Protein AF-A0A925CQD3-F1 (afdb_monomer)

Mean predicted aligned error: 6.26 Å

Structure (mmCIF, N/CA/C/O backbone):
data_AF-A0A925CQD3-F1
#
_entry.id   AF-A0A925CQD3-F1
#
loop_
_atom_site.group_PDB
_atom_site.id
_atom_site.type_symbol
_atom_site.label_atom_id
_atom_site.label_alt_id
_atom_site.label_comp_id
_atom_site.label_asym_id
_atom_site.label_entity_id
_atom_site.label_seq_id
_atom_site.pdbx_PDB_ins_code
_atom_site.Cartn_x
_atom_site.Cartn_y
_atom_site.Cartn_z
_atom_site.occupancy
_atom_site.B_iso_or_equiv
_atom_site.auth_seq_id
_atom_site.auth_comp_id
_atom_site.auth_asym_id
_atom_site.auth_atom_id
_atom_site.pdbx_PDB_model_num
ATOM 1 N N . MET A 1 1 ? 0.205 15.490 -16.472 1.00 29.00 1 MET A N 1
ATOM 2 C CA . MET A 1 1 ? -0.348 14.152 -16.776 1.00 29.00 1 MET A CA 1
ATOM 3 C C . MET A 1 1 ? 0.831 13.236 -17.089 1.00 29.00 1 MET A C 1
ATOM 5 O O . MET A 1 1 ? 1.500 13.464 -18.084 1.00 29.00 1 MET A O 1
ATOM 9 N N . ASN A 1 2 ? 1.204 12.332 -16.177 1.00 34.25 2 ASN A N 1
ATOM 10 C CA . ASN A 1 2 ? 2.429 11.528 -16.291 1.00 34.25 2 ASN A CA 1
ATOM 11 C C . ASN A 1 2 ? 2.123 10.248 -17.106 1.00 34.25 2 ASN A C 1
ATOM 13 O O . ASN A 1 2 ? 1.288 9.460 -16.658 1.00 34.25 2 ASN A O 1
ATOM 17 N N . PRO A 1 3 ? 2.750 10.018 -18.275 1.00 32.66 3 PRO A N 1
ATOM 18 C CA . PRO A 1 3 ? 2.418 8.921 -19.202 1.00 32.66 3 PRO A CA 1
ATOM 19 C C . PRO A 1 3 ? 2.773 7.507 -18.691 1.00 32.66 3 PRO A C 1
ATOM 21 O O . PRO A 1 3 ? 2.725 6.542 -19.442 1.00 32.66 3 PRO A O 1
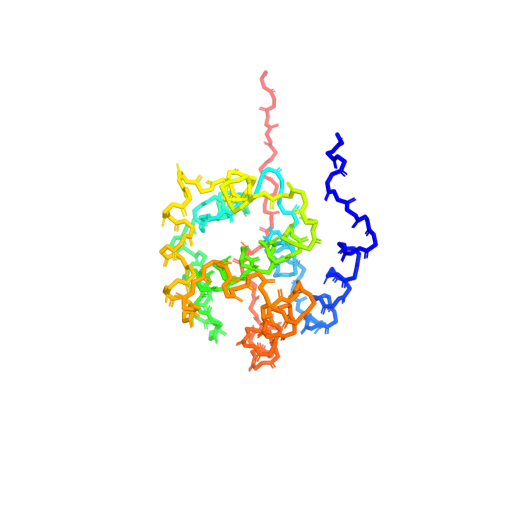ATOM 24 N N . THR A 1 4 ? 3.127 7.364 -17.412 1.00 48.31 4 THR A N 1
ATOM 25 C CA . THR A 1 4 ? 3.510 6.101 -16.758 1.00 48.31 4 THR A CA 1
ATOM 26 C C . THR A 1 4 ? 2.364 5.416 -16.004 1.00 48.31 4 THR A C 1
ATOM 28 O O . THR A 1 4 ? 2.542 4.312 -15.488 1.00 48.31 4 THR A O 1
ATOM 31 N N . ARG A 1 5 ? 1.163 6.015 -15.961 1.00 55.84 5 ARG A N 1
ATOM 32 C CA . ARG A 1 5 ? -0.050 5.291 -15.560 1.00 55.84 5 ARG A CA 1
ATOM 33 C C . ARG A 1 5 ? -0.604 4.534 -16.760 1.00 55.84 5 ARG A C 1
ATOM 35 O O . ARG A 1 5 ? -1.355 5.109 -17.539 1.00 55.84 5 ARG A O 1
ATOM 42 N N . ASN A 1 6 ? -0.293 3.245 -16.882 1.00 60.62 6 ASN A N 1
ATOM 43 C CA . ASN A 1 6 ? -1.165 2.356 -17.647 1.00 60.62 6 ASN A CA 1
ATOM 44 C C . ASN A 1 6 ? -2.531 2.357 -16.943 1.00 60.62 6 ASN A C 1
ATOM 46 O O . ASN A 1 6 ? -2.679 1.782 -15.863 1.00 60.62 6 ASN A O 1
ATOM 50 N N . SER A 1 7 ? -3.488 3.111 -17.483 1.00 66.38 7 SER A N 1
ATOM 51 C CA . SER A 1 7 ? -4.771 3.400 -16.834 1.00 66.38 7 SER A CA 1
ATOM 52 C C . SER A 1 7 ? -5.534 2.125 -16.475 1.00 66.38 7 SER A C 1
ATOM 54 O O . SER A 1 7 ? -6.157 2.078 -15.417 1.00 66.38 7 SER A O 1
ATOM 56 N N . ALA A 1 8 ? -5.404 1.071 -17.285 1.00 74.12 8 ALA A N 1
ATOM 57 C CA . ALA A 1 8 ? -6.034 -0.224 -17.047 1.00 74.12 8 ALA A CA 1
ATOM 58 C C . ALA A 1 8 ? -5.443 -0.963 -15.831 1.00 74.12 8 ALA A C 1
ATOM 60 O O . ALA A 1 8 ? -6.188 -1.491 -15.004 1.00 74.12 8 ALA A O 1
ATOM 61 N N . THR A 1 9 ? -4.116 -0.956 -15.669 1.00 79.88 9 THR A N 1
ATOM 62 C CA . THR A 1 9 ? -3.447 -1.586 -14.517 1.0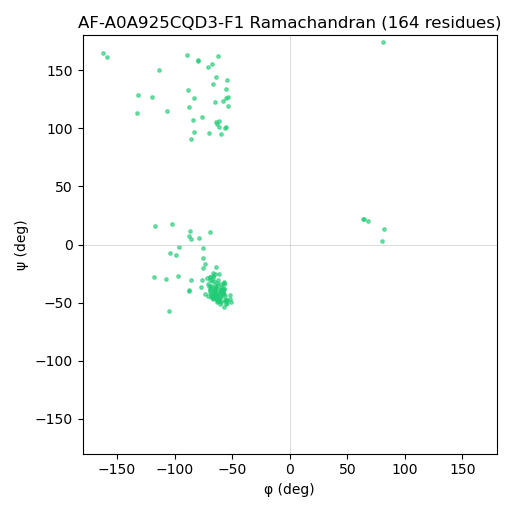0 79.88 9 THR A CA 1
ATOM 63 C C . THR A 1 9 ? -3.855 -0.909 -13.213 1.00 79.88 9 THR A C 1
ATOM 65 O O . THR A 1 9 ? -4.240 -1.577 -12.258 1.00 79.88 9 THR A O 1
ATOM 68 N N . TRP A 1 10 ? -3.835 0.425 -13.177 1.00 77.06 10 TRP A N 1
ATOM 69 C CA . TRP A 1 10 ? -4.209 1.169 -11.973 1.00 77.06 10 TRP A CA 1
ATOM 70 C C . TRP A 1 10 ? -5.696 1.054 -11.647 1.00 77.06 10 TRP A C 1
ATOM 72 O O . TRP A 1 10 ? -6.034 0.925 -10.474 1.00 77.06 10 TRP A O 1
ATOM 82 N N . ALA A 1 11 ? -6.570 1.030 -12.656 1.00 80.19 11 ALA A N 1
ATOM 83 C CA . ALA A 1 11 ? -7.988 0.745 -12.450 1.00 80.19 11 ALA A CA 1
ATOM 84 C C . ALA A 1 11 ? -8.200 -0.649 -11.837 1.00 80.19 11 ALA A C 1
ATOM 86 O O . ALA A 1 11 ? -9.007 -0.802 -10.922 1.00 80.19 11 ALA A O 1
ATOM 87 N N . THR A 1 12 ? -7.429 -1.648 -12.279 1.00 85.19 12 THR A N 1
ATOM 88 C CA . THR A 1 12 ? -7.473 -3.007 -11.715 1.00 85.19 12 THR A CA 1
ATOM 89 C C . THR A 1 12 ? -7.017 -3.021 -10.257 1.00 85.19 12 THR A C 1
ATOM 91 O O . THR A 1 12 ? -7.707 -3.593 -9.420 1.00 85.19 12 THR A O 1
ATOM 94 N N . ILE A 1 13 ? -5.908 -2.341 -9.933 1.00 87.38 13 ILE A N 1
ATOM 95 C CA . ILE A 1 13 ? -5.411 -2.215 -8.552 1.00 87.38 13 ILE A CA 1
ATOM 96 C C . ILE A 1 13 ? -6.489 -1.604 -7.655 1.00 87.38 13 ILE A C 1
ATOM 98 O O . ILE A 1 13 ? -6.858 -2.207 -6.654 1.00 87.38 13 ILE A O 1
ATOM 102 N N . VAL A 1 14 ? -7.035 -0.446 -8.038 1.00 86.75 14 VAL A N 1
ATOM 103 C CA . VAL A 1 14 ? -8.078 0.248 -7.262 1.00 86.75 14 VAL A CA 1
ATOM 104 C C . VAL A 1 14 ? -9.316 -0.632 -7.092 1.00 86.75 14 VAL A C 1
ATOM 106 O O . VAL A 1 14 ? -9.871 -0.704 -6.000 1.00 86.75 14 VAL A O 1
ATOM 109 N N . THR A 1 15 ? -9.719 -1.362 -8.136 1.00 89.94 15 THR A N 1
ATOM 110 C CA . THR A 1 15 ? -10.853 -2.296 -8.063 1.00 89.94 15 THR A CA 1
ATOM 111 C C . THR A 1 15 ? -10.589 -3.417 -7.056 1.00 89.94 15 THR A C 1
ATOM 113 O O . THR A 1 15 ? -11.439 -3.708 -6.219 1.00 89.94 15 THR A O 1
ATOM 116 N N . GLN A 1 16 ? -9.405 -4.034 -7.091 1.00 91.00 16 GLN A N 1
ATOM 117 C CA . GLN A 1 16 ? -9.049 -5.101 -6.153 1.00 91.00 16 GLN A CA 1
ATOM 118 C C . GLN A 1 16 ? -8.944 -4.597 -4.707 1.00 91.00 16 GLN A C 1
ATOM 120 O O . GLN A 1 16 ? -9.433 -5.268 -3.800 1.00 91.00 16 GLN A O 1
ATOM 125 N N . LEU A 1 17 ? -8.368 -3.410 -4.490 1.00 92.31 17 LEU A N 1
ATOM 126 C CA . LEU A 1 17 ? -8.305 -2.773 -3.171 1.00 92.31 17 LEU A CA 1
ATOM 127 C C . LEU A 1 17 ? -9.705 -2.453 -2.641 1.00 92.31 17 LEU A C 1
ATOM 129 O O . LEU A 1 17 ? -10.011 -2.794 -1.501 1.00 92.31 17 LEU A O 1
ATOM 133 N N . SER A 1 18 ? -10.569 -1.880 -3.484 1.00 90.12 18 SER A N 1
ATOM 134 C CA . SER A 1 18 ? -11.960 -1.568 -3.135 1.00 90.12 18 SER A CA 1
ATOM 135 C C . SER A 1 18 ? -12.734 -2.821 -2.741 1.00 90.12 18 SER A C 1
ATOM 137 O O . SER A 1 18 ? -13.388 -2.835 -1.705 1.00 90.12 18 SER A O 1
ATOM 139 N N . ASN A 1 19 ? -12.594 -3.908 -3.504 1.00 92.88 19 ASN A N 1
ATOM 140 C CA . ASN A 1 19 ? -13.231 -5.185 -3.180 1.00 92.88 19 ASN A CA 1
ATOM 141 C C . ASN A 1 19 ? -12.684 -5.791 -1.876 1.00 92.88 19 ASN A C 1
ATOM 143 O O . ASN A 1 19 ? -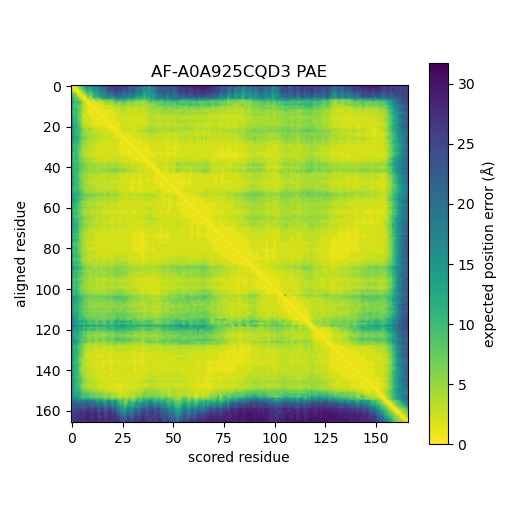13.433 -6.369 -1.089 1.00 92.88 19 ASN A O 1
ATOM 147 N N . ALA A 1 20 ? -11.377 -5.678 -1.626 1.00 92.75 20 ALA A N 1
ATOM 148 C CA . ALA A 1 20 ? -10.762 -6.189 -0.401 1.00 92.75 20 ALA A CA 1
ATOM 149 C C . ALA A 1 20 ? -11.170 -5.388 0.847 1.00 92.75 20 ALA A C 1
ATOM 151 O O . ALA A 1 20 ? -11.249 -5.961 1.936 1.00 92.75 20 ALA A O 1
ATOM 152 N N . LEU A 1 21 ? -11.445 -4.093 0.672 1.00 92.06 21 LEU A N 1
ATOM 153 C CA . LEU A 1 21 ? -11.847 -3.138 1.704 1.00 92.06 21 LEU A CA 1
ATOM 154 C C . LEU A 1 21 ? -13.352 -2.842 1.696 1.00 92.06 21 LEU A C 1
ATOM 156 O O . LEU A 1 21 ? -13.774 -1.844 2.274 1.00 92.06 21 LEU A O 1
ATOM 160 N N . ASP A 1 22 ? -14.171 -3.685 1.069 1.00 93.50 22 ASP A N 1
ATOM 161 C CA . ASP A 1 22 ? -15.616 -3.479 1.015 1.00 93.50 22 ASP A CA 1
ATOM 162 C C . ASP A 1 22 ? -16.210 -3.300 2.425 1.00 93.50 22 ASP A C 1
ATOM 164 O O . ASP A 1 22 ? -15.977 -4.115 3.327 1.00 93.50 22 ASP A O 1
ATOM 168 N N . GLY A 1 23 ? -16.952 -2.210 2.625 1.00 91.06 23 GLY A N 1
ATOM 169 C CA . GLY A 1 23 ? -17.501 -1.797 3.920 1.00 91.06 23 GLY A CA 1
ATOM 170 C C . GLY A 1 23 ? -16.526 -1.068 4.857 1.00 91.06 23 GLY A C 1
ATOM 171 O O . GLY A 1 23 ? -16.907 -0.752 5.983 1.00 91.06 23 GLY A O 1
ATOM 172 N N . ALA A 1 24 ? -15.284 -0.800 4.440 1.00 92.94 24 ALA A N 1
ATOM 173 C CA . ALA A 1 24 ? -14.362 0.043 5.197 1.00 92.94 24 ALA A CA 1
ATOM 174 C C . ALA A 1 24 ? -14.770 1.524 5.163 1.00 92.94 24 ALA A C 1
ATOM 176 O O . ALA A 1 24 ? -15.385 1.979 4.194 1.00 92.94 24 ALA A O 1
ATOM 177 N N . PRO A 1 25 ? -14.408 2.310 6.195 1.00 91.31 25 PRO A N 1
ATOM 178 C CA . PRO A 1 25 ? -14.601 3.751 6.174 1.00 91.31 25 PRO A CA 1
ATOM 179 C C . PRO A 1 25 ? -13.955 4.390 4.929 1.00 91.31 25 PRO A C 1
ATOM 181 O O . PRO A 1 25 ? -12.854 3.984 4.540 1.00 91.31 25 PRO A O 1
ATOM 184 N N . PRO A 1 26 ? -14.580 5.408 4.306 1.00 87.75 26 PRO A N 1
ATOM 185 C CA . PRO A 1 26 ? -14.049 6.017 3.084 1.00 87.75 26 PRO A CA 1
ATOM 186 C C . PRO A 1 26 ? -12.619 6.559 3.226 1.00 87.75 26 PRO A C 1
ATOM 188 O O . PRO A 1 26 ? -11.823 6.477 2.297 1.00 87.75 26 PRO A O 1
ATOM 191 N N . ASP A 1 27 ? -12.259 7.077 4.403 1.00 88.44 27 ASP A N 1
ATOM 192 C CA . ASP A 1 27 ? -10.916 7.593 4.677 1.00 88.44 27 ASP A CA 1
ATOM 193 C C . ASP A 1 27 ? -9.848 6.489 4.745 1.00 88.44 27 ASP A C 1
ATOM 195 O O . ASP A 1 27 ? -8.678 6.731 4.440 1.00 88.44 27 ASP A O 1
ATOM 199 N N . THR A 1 28 ? -10.248 5.274 5.117 1.00 90.56 28 THR A N 1
ATOM 200 C CA . THR A 1 28 ? -9.401 4.080 5.097 1.00 90.56 28 THR A CA 1
ATOM 201 C C . THR A 1 28 ? -9.115 3.634 3.666 1.00 90.56 28 THR A C 1
ATOM 203 O O . THR A 1 28 ? -7.954 3.367 3.346 1.00 90.56 28 THR A O 1
ATOM 206 N N . LEU A 1 29 ? -10.134 3.609 2.799 1.00 88.44 29 LEU A N 1
ATOM 207 C CA . LEU A 1 29 ? -9.962 3.317 1.374 1.00 88.44 29 LEU A CA 1
ATOM 208 C C . LEU A 1 29 ? -9.034 4.346 0.716 1.00 88.44 29 LEU A C 1
ATOM 210 O O . LEU A 1 29 ? -8.014 3.957 0.150 1.00 88.44 29 LEU A O 1
ATOM 214 N N . ASP A 1 30 ? -9.313 5.643 0.900 1.00 90.38 30 ASP A N 1
ATOM 215 C CA . ASP A 1 30 ? -8.468 6.731 0.392 1.00 90.38 30 ASP A CA 1
ATOM 216 C C . ASP A 1 30 ? -6.998 6.538 0.806 1.00 90.38 30 ASP A C 1
ATOM 218 O O . ASP A 1 30 ? -6.079 6.735 0.008 1.00 90.38 30 ASP A O 1
ATOM 222 N N . LEU A 1 31 ? -6.753 6.163 2.068 1.00 92.75 31 LEU A N 1
ATOM 223 C CA . LEU A 1 31 ? -5.407 5.976 2.603 1.00 92.75 31 LEU A CA 1
ATOM 224 C C . LEU A 1 31 ? -4.673 4.802 1.961 1.00 92.75 31 LEU A C 1
ATOM 226 O O . LEU A 1 31 ? -3.497 4.950 1.610 1.00 92.75 31 LEU A O 1
ATOM 230 N N . VAL A 1 32 ? -5.331 3.651 1.819 1.00 93.12 32 VAL A N 1
ATOM 231 C CA . VAL A 1 32 ? -4.718 2.475 1.189 1.00 93.12 32 VAL A CA 1
ATOM 232 C C . VAL A 1 32 ? -4.492 2.744 -0.296 1.00 93.12 32 VAL A C 1
ATOM 234 O O . VAL A 1 32 ? -3.375 2.546 -0.774 1.00 93.12 32 VAL A O 1
ATOM 237 N N . ASP A 1 33 ? -5.471 3.309 -1.002 1.00 92.12 33 ASP A N 1
ATOM 238 C CA . ASP A 1 33 ? -5.333 3.713 -2.404 1.00 92.12 33 ASP A CA 1
ATOM 239 C C . ASP A 1 33 ? -4.175 4.694 -2.603 1.00 92.12 33 ASP A C 1
ATOM 241 O O . ASP A 1 33 ? -3.411 4.587 -3.572 1.00 92.12 33 ASP A O 1
ATOM 245 N N . TYR A 1 34 ? -3.971 5.624 -1.667 1.00 92.81 34 TYR A N 1
ATOM 246 C CA . TYR A 1 34 ? -2.875 6.588 -1.720 1.00 92.81 34 TYR A CA 1
ATOM 247 C C . TYR A 1 34 ? -1.489 5.927 -1.675 1.00 92.81 34 TYR A C 1
ATOM 249 O O . TYR A 1 34 ? -0.540 6.432 -2.293 1.00 92.81 34 TYR A O 1
ATOM 257 N N . PHE A 1 35 ? -1.337 4.776 -1.009 1.00 94.06 35 PHE A N 1
ATOM 258 C CA . PHE A 1 35 ? -0.075 4.029 -1.034 1.00 94.06 35 PHE A CA 1
ATOM 259 C C . PHE A 1 35 ? 0.321 3.662 -2.469 1.00 94.06 35 PHE A C 1
ATOM 261 O O . PHE A 1 35 ? 1.480 3.813 -2.863 1.00 94.06 35 PHE A O 1
ATOM 268 N N . PHE A 1 36 ? -0.650 3.260 -3.283 1.00 92.12 36 PHE A N 1
ATOM 269 C CA . PHE A 1 36 ? -0.424 2.791 -4.646 1.00 92.12 36 PHE A CA 1
ATOM 270 C C . PHE A 1 36 ? -0.422 3.931 -5.663 1.00 92.12 36 PHE A C 1
ATOM 272 O O . PHE A 1 36 ? 0.403 3.951 -6.577 1.00 92.12 36 PHE A O 1
ATOM 279 N N . THR A 1 37 ? -1.308 4.907 -5.484 1.00 89.62 37 THR A N 1
ATOM 280 C CA . THR A 1 37 ? -1.649 5.883 -6.526 1.00 89.62 37 THR A CA 1
ATOM 281 C C . THR A 1 37 ? -1.039 7.270 -6.325 1.00 89.62 37 THR A C 1
ATOM 283 O O . THR A 1 37 ? -1.119 8.092 -7.240 1.00 89.62 37 THR A O 1
ATOM 286 N N . SER A 1 38 ? -0.395 7.544 -5.183 1.00 91.00 38 SER A N 1
ATOM 287 C CA . SER A 1 38 ? 0.280 8.827 -4.933 1.00 91.00 38 SER A CA 1
ATOM 288 C C . SER A 1 38 ? 1.307 9.171 -6.017 1.00 91.00 38 SER A C 1
ATOM 290 O O . SER A 1 38 ? 2.134 8.333 -6.398 1.00 91.00 38 SER A O 1
ATOM 292 N N . ASP A 1 39 ? 1.272 10.420 -6.487 1.00 88.00 39 ASP A N 1
ATOM 293 C CA . ASP A 1 39 ? 2.263 11.009 -7.392 1.00 88.00 39 ASP A CA 1
ATOM 294 C C . ASP A 1 39 ? 2.676 12.396 -6.854 1.00 88.00 39 ASP A C 1
ATOM 296 O O . ASP A 1 39 ? 1.832 13.292 -6.802 1.00 88.00 39 ASP A O 1
ATOM 300 N N . PRO A 1 40 ? 3.934 12.587 -6.406 1.00 88.12 40 PRO A N 1
ATOM 301 C CA . PRO A 1 40 ? 5.007 11.592 -6.361 1.00 88.12 40 PRO A CA 1
ATOM 302 C C . PRO A 1 40 ? 4.739 10.454 -5.348 1.00 88.12 40 PRO A C 1
ATOM 304 O O . PRO A 1 40 ? 4.035 10.668 -4.360 1.00 88.12 40 PRO A O 1
ATOM 307 N N . PRO A 1 41 ? 5.341 9.260 -5.534 1.00 90.12 41 PRO A N 1
ATOM 308 C CA . PRO A 1 41 ? 5.189 8.137 -4.608 1.00 90.12 41 PRO A CA 1
ATOM 309 C C . PRO A 1 41 ? 5.573 8.471 -3.163 1.00 90.12 41 PRO A C 1
ATOM 311 O O . PRO A 1 41 ? 6.698 8.907 -2.877 1.00 90.12 41 PRO A O 1
ATOM 314 N N . ALA A 1 42 ? 4.660 8.207 -2.229 1.00 90.06 42 ALA A N 1
ATOM 315 C CA . ALA A 1 42 ? 4.907 8.377 -0.804 1.00 90.06 42 ALA A CA 1
ATOM 316 C C . ALA A 1 42 ? 5.576 7.128 -0.201 1.00 90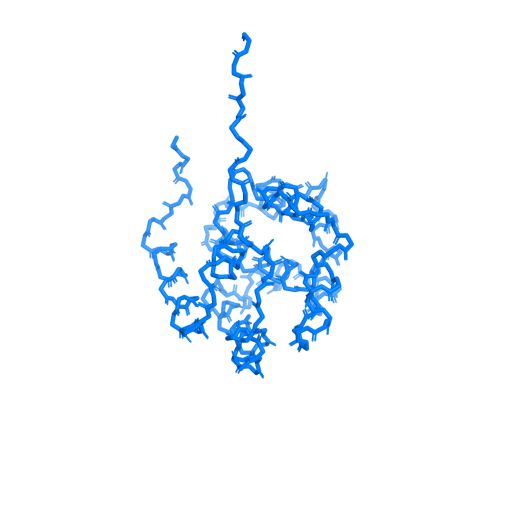.06 42 ALA A C 1
ATOM 318 O O . ALA A 1 42 ? 4.910 6.246 0.309 1.00 90.06 42 ALA A O 1
ATOM 319 N N . HIS A 1 43 ? 6.907 7.064 -0.172 1.00 86.94 43 HIS A N 1
ATOM 320 C CA . HIS A 1 43 ? 7.652 5.942 0.438 1.00 86.94 43 HIS A CA 1
ATOM 321 C C . HIS A 1 43 ? 7.890 6.104 1.956 1.00 86.94 43 HIS A C 1
ATOM 323 O O . HIS A 1 43 ? 8.618 5.330 2.577 1.00 86.94 43 HIS A O 1
ATOM 329 N N . ARG A 1 44 ? 7.336 7.156 2.575 1.00 91.25 44 ARG A N 1
ATOM 330 C CA . ARG A 1 44 ? 7.479 7.454 4.008 1.00 91.25 44 ARG A CA 1
ATOM 331 C C . ARG A 1 44 ? 6.128 7.756 4.628 1.00 91.25 44 ARG A C 1
ATOM 333 O O . ARG A 1 44 ? 5.432 8.673 4.211 1.00 91.25 44 ARG A O 1
ATOM 340 N N . MET A 1 45 ? 5.826 7.073 5.725 1.00 93.12 45 MET A N 1
ATOM 341 C CA . MET A 1 45 ? 4.556 7.220 6.437 1.00 93.12 45 MET A CA 1
ATOM 342 C C . MET A 1 45 ? 4.311 8.644 6.975 1.00 93.12 45 MET A C 1
ATOM 344 O O . MET A 1 45 ? 3.167 9.058 7.103 1.00 93.12 45 MET A O 1
ATOM 348 N N . ARG A 1 46 ? 5.364 9.436 7.235 1.00 93.44 46 ARG A N 1
ATOM 349 C CA . ARG A 1 46 ? 5.220 10.867 7.574 1.00 93.44 46 ARG A CA 1
ATOM 350 C C . ARG A 1 46 ? 4.621 11.689 6.429 1.00 93.44 46 ARG A C 1
ATOM 352 O O . ARG A 1 46 ? 3.840 12.590 6.695 1.00 93.44 46 ARG A O 1
ATOM 359 N N . VAL A 1 47 ? 4.976 11.370 5.182 1.00 92.81 47 VAL A N 1
ATOM 360 C CA . VAL A 1 47 ? 4.441 12.045 3.988 1.00 92.81 47 VAL A CA 1
ATOM 361 C C . VAL A 1 47 ? 2.960 11.725 3.835 1.00 92.81 47 VAL A C 1
ATOM 363 O O . VAL A 1 47 ? 2.163 12.624 3.607 1.00 92.81 47 VAL A O 1
ATOM 366 N N . VAL A 1 48 ? 2.586 10.460 4.028 1.00 94.00 48 VAL A N 1
ATOM 367 C CA . VAL A 1 48 ? 1.177 10.053 4.011 1.00 94.00 48 VAL A CA 1
ATOM 368 C C . VAL A 1 48 ? 0.401 10.732 5.142 1.00 94.00 48 VAL A C 1
ATOM 370 O O . VAL A 1 48 ? -0.630 11.334 4.887 1.00 94.00 48 VAL A O 1
ATOM 373 N N . ALA A 1 49 ? 0.899 10.691 6.381 1.00 93.25 49 ALA A N 1
ATOM 374 C CA . ALA A 1 49 ? 0.218 11.317 7.514 1.00 93.25 49 ALA A CA 1
ATOM 375 C C . ALA A 1 49 ? -0.032 12.815 7.265 1.00 93.25 49 ALA A C 1
ATOM 377 O O . ALA A 1 49 ? -1.146 13.293 7.455 1.00 93.25 49 ALA A O 1
ATOM 378 N N . HIS A 1 50 ? 0.976 13.521 6.742 1.00 92.31 50 HIS A N 1
ATOM 379 C CA . HIS A 1 50 ? 0.847 14.917 6.338 1.00 92.31 50 HIS A CA 1
ATOM 380 C C . HIS A 1 50 ? -0.202 15.124 5.234 1.00 92.31 50 HIS A C 1
ATOM 382 O O . HIS A 1 50 ? -1.034 16.014 5.370 1.00 92.31 50 HIS A O 1
ATOM 388 N N . HIS A 1 51 ? -0.213 14.284 4.189 1.00 92.31 51 HIS A N 1
ATOM 389 C CA . HIS A 1 51 ? -1.214 14.347 3.115 1.00 92.31 51 HIS A CA 1
ATOM 390 C C . HIS A 1 51 ? -2.649 14.218 3.645 1.00 92.31 51 HIS A C 1
ATOM 392 O O . HIS A 1 51 ? -3.549 14.921 3.199 1.00 92.31 51 HIS A O 1
ATOM 398 N N . PHE A 1 52 ? -2.849 13.361 4.643 1.00 91.19 52 PHE A N 1
ATOM 399 C CA . PHE A 1 52 ? -4.145 13.132 5.275 1.00 91.19 52 PHE A CA 1
ATOM 400 C C . PHE A 1 52 ? -4.449 14.086 6.443 1.00 91.19 52 PHE A C 1
ATOM 402 O O . PHE A 1 52 ? -5.431 13.885 7.151 1.00 91.19 52 PHE A O 1
ATOM 409 N N . GLY A 1 53 ? -3.622 15.112 6.682 1.00 90.00 53 GLY A N 1
ATOM 410 C CA . GLY A 1 53 ? -3.845 16.086 7.757 1.00 90.00 53 GLY A CA 1
ATOM 411 C C . GLY A 1 53 ? -3.778 15.490 9.168 1.00 90.00 53 GLY A C 1
ATOM 412 O O . GLY A 1 53 ? -4.326 16.060 10.108 1.00 90.00 53 GLY A O 1
ATOM 413 N N . THR A 1 54 ? -3.120 14.340 9.339 1.00 89.94 54 THR A N 1
ATOM 414 C CA . THR A 1 54 ? -3.003 13.644 10.624 1.00 89.94 54 THR A CA 1
ATOM 415 C C . THR A 1 54 ? -1.563 13.631 11.131 1.00 89.94 54 THR A C 1
ATOM 417 O O . THR A 1 54 ? -0.588 13.619 10.376 1.00 89.94 54 THR A O 1
ATOM 420 N N . GLY A 1 55 ? -1.404 13.614 12.453 1.00 91.69 55 GLY A N 1
ATOM 421 C CA . GLY A 1 55 ? -0.097 13.441 13.070 1.00 91.69 55 GLY A CA 1
ATOM 422 C C . GLY A 1 55 ? 0.452 12.041 12.794 1.00 91.69 55 GLY A C 1
ATOM 423 O O . GLY A 1 55 ? -0.257 11.047 12.930 1.00 91.69 55 GLY A O 1
ATOM 424 N N . TYR A 1 56 ? 1.746 11.936 12.485 1.00 92.38 56 TYR A N 1
ATOM 425 C CA . TYR A 1 56 ? 2.404 10.643 12.269 1.00 92.38 56 TYR A CA 1
ATOM 426 C C . TYR A 1 56 ? 2.160 9.653 13.421 1.00 92.38 56 TYR A C 1
ATOM 428 O O . TYR A 1 56 ? 1.744 8.523 13.181 1.00 92.38 56 TYR A O 1
ATOM 436 N N . GLY A 1 57 ? 2.363 10.084 14.672 1.00 93.50 57 GLY A N 1
ATOM 437 C CA . GLY A 1 57 ? 2.113 9.247 15.851 1.00 93.50 57 GLY A CA 1
ATOM 438 C C . GLY A 1 57 ? 0.637 8.882 16.030 1.00 93.50 57 GLY A C 1
ATOM 439 O O . GLY A 1 57 ? 0.333 7.756 16.419 1.00 93.50 57 GLY A O 1
ATOM 440 N N . ALA A 1 58 ? -0.277 9.790 15.677 1.00 91.50 58 ALA A N 1
ATOM 441 C CA . ALA A 1 58 ? -1.713 9.537 15.736 1.00 91.50 58 ALA A CA 1
ATOM 442 C C . ALA A 1 58 ? -2.125 8.452 14.735 1.00 91.50 58 ALA A C 1
ATOM 444 O O . ALA A 1 58 ? -2.836 7.522 15.108 1.00 91.50 58 ALA A O 1
ATOM 445 N N . LEU A 1 59 ? -1.616 8.517 13.502 1.00 92.62 59 LEU A N 1
ATOM 446 C CA . LEU A 1 59 ? -1.879 7.501 12.490 1.00 92.62 59 LEU A CA 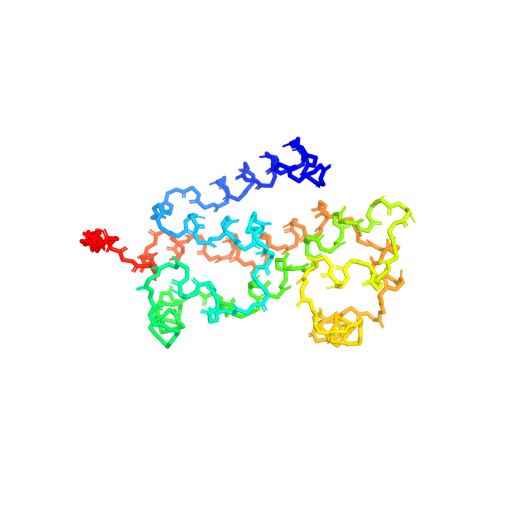1
ATOM 447 C C . LEU A 1 59 ? -1.353 6.125 12.918 1.00 92.62 59 LEU A C 1
ATOM 449 O O . LEU A 1 59 ? -2.098 5.151 12.881 1.00 92.62 59 LEU A O 1
ATOM 453 N N . LEU A 1 60 ? -0.109 6.045 13.408 1.00 94.81 60 LEU A N 1
ATOM 454 C CA . LEU A 1 60 ? 0.438 4.787 13.933 1.00 94.81 60 LEU A CA 1
ATOM 455 C C . LEU A 1 60 ? -0.397 4.230 15.093 1.00 94.81 60 LEU A C 1
ATOM 457 O O . LEU A 1 60 ? -0.651 3.030 15.153 1.00 94.81 60 LEU A O 1
ATOM 461 N N . SER A 1 61 ? -0.822 5.103 16.008 1.00 94.12 61 SER A N 1
ATOM 462 C CA . SER A 1 61 ? -1.639 4.721 17.158 1.00 94.12 61 SER A CA 1
ATOM 463 C C . SER A 1 61 ? -3.019 4.215 16.737 1.00 94.12 61 SER A C 1
ATOM 465 O O . SER A 1 61 ? -3.501 3.245 17.312 1.00 94.12 61 SER A O 1
ATOM 467 N N . ARG A 1 62 ? -3.643 4.813 15.714 1.00 93.81 62 ARG A N 1
ATOM 468 C CA . ARG A 1 62 ? -4.926 4.344 15.166 1.00 93.81 62 ARG A CA 1
ATOM 469 C C . ARG A 1 62 ? -4.803 2.965 14.527 1.00 93.81 62 ARG A C 1
ATOM 471 O O . ARG A 1 62 ? -5.620 2.112 14.845 1.00 93.81 62 ARG A O 1
ATOM 478 N N . PHE A 1 63 ? -3.752 2.721 13.740 1.00 96.06 63 PHE A N 1
ATOM 479 C CA . PHE A 1 63 ? -3.457 1.379 13.226 1.00 96.06 63 PHE A CA 1
ATOM 480 C C . PHE A 1 63 ? -3.336 0.357 14.362 1.00 96.06 63 PHE A C 1
ATOM 482 O O . PHE A 1 63 ? -4.021 -0.659 14.361 1.00 96.06 63 PHE A O 1
ATOM 489 N N . HIS A 1 64 ? -2.527 0.664 15.378 1.00 95.56 64 HIS A N 1
ATOM 490 C CA . HIS A 1 64 ? -2.343 -0.230 16.519 1.00 95.56 64 HIS A CA 1
ATOM 491 C C . HIS A 1 64 ? -3.650 -0.490 17.286 1.00 95.56 64 HIS A C 1
ATOM 493 O O . HIS A 1 64 ? -3.976 -1.634 17.580 1.00 95.56 64 HIS A O 1
ATOM 499 N N . ARG A 1 65 ? -4.410 0.560 17.627 1.00 94.62 65 ARG A N 1
ATOM 500 C CA . ARG A 1 65 ? -5.673 0.424 18.376 1.00 94.62 65 ARG A CA 1
ATOM 501 C C . ARG A 1 65 ? -6.758 -0.302 17.586 1.00 94.62 65 ARG A C 1
ATOM 503 O O . ARG A 1 65 ? -7.569 -0.980 18.199 1.00 94.62 65 ARG A O 1
ATOM 510 N N . GLY A 1 66 ? -6.758 -0.163 16.263 1.00 94.31 66 GLY A N 1
ATOM 511 C CA . GLY A 1 66 ? -7.658 -0.890 15.373 1.00 94.31 66 GLY A CA 1
ATOM 512 C C . GLY A 1 66 ? -7.281 -2.357 15.165 1.00 94.31 66 GLY A C 1
ATOM 513 O O . GLY A 1 66 ? -7.988 -3.055 14.455 1.00 94.31 66 GLY A O 1
ATOM 514 N N . GLY A 1 67 ? -6.163 -2.838 15.729 1.00 96.06 67 GLY A N 1
ATOM 515 C CA . GLY A 1 67 ? -5.669 -4.195 15.466 1.00 96.06 67 GLY A CA 1
ATOM 516 C C . GLY A 1 67 ? -5.180 -4.398 14.027 1.00 96.06 67 GLY A C 1
ATOM 517 O O . GLY A 1 67 ? -5.112 -5.528 13.550 1.00 96.06 67 GLY A O 1
ATOM 518 N N . LEU A 1 68 ? -4.853 -3.309 13.326 1.00 96.50 68 LEU A N 1
ATOM 519 C CA . LEU A 1 68 ? -4.400 -3.325 11.939 1.00 96.50 68 LEU A CA 1
ATOM 520 C C . LEU A 1 68 ? -2.916 -3.709 11.827 1.00 96.50 68 LEU A C 1
ATOM 522 O O . LEU A 1 68 ? -2.143 -3.522 12.775 1.00 96.50 68 LEU A O 1
ATOM 526 N N . PRO A 1 69 ? -2.475 -4.199 10.653 1.00 95.38 69 PRO A N 1
ATOM 527 C CA . PRO A 1 69 ? -1.070 -4.505 10.418 1.00 95.38 69 PRO A CA 1
ATOM 528 C C . PRO A 1 69 ? -0.189 -3.257 10.523 1.00 95.38 69 PRO A C 1
ATOM 530 O O . PRO A 1 69 ? -0.646 -2.123 10.412 1.00 95.38 69 PRO A O 1
ATOM 533 N N . SER A 1 70 ? 1.124 -3.449 10.686 1.00 94.19 70 SER A N 1
ATOM 534 C CA . SER A 1 70 ? 2.067 -2.327 10.746 1.00 94.19 70 SER A CA 1
ATOM 535 C C . SER A 1 70 ? 1.908 -1.409 9.522 1.00 94.19 70 SER A C 1
ATOM 537 O O . SER A 1 70 ? 2.177 -1.844 8.397 1.00 94.19 70 SER A O 1
ATOM 539 N N . PRO A 1 71 ? 1.565 -0.120 9.702 1.00 94.69 71 PRO A N 1
ATOM 540 C CA . PRO A 1 71 ? 1.328 0.786 8.577 1.00 94.69 71 PRO A CA 1
ATOM 541 C C . PRO A 1 71 ? 2.604 1.051 7.774 1.00 94.69 71 PRO A C 1
ATOM 543 O O . PRO A 1 71 ? 2.563 1.297 6.572 1.00 94.69 71 PRO A O 1
ATOM 546 N N . ARG A 1 72 ? 3.773 0.949 8.422 1.00 94.31 72 ARG A N 1
ATOM 547 C CA . ARG A 1 72 ? 5.065 1.038 7.731 1.00 94.31 72 ARG A CA 1
ATOM 548 C C . ARG A 1 72 ? 5.310 -0.173 6.835 1.00 94.31 72 ARG A C 1
ATOM 550 O O . ARG A 1 72 ? 5.857 0.004 5.754 1.00 94.31 72 ARG A O 1
ATOM 557 N N . ALA A 1 73 ? 4.930 -1.369 7.288 1.00 93.38 73 ALA A N 1
ATOM 558 C CA . ALA A 1 73 ? 5.069 -2.588 6.497 1.00 93.38 73 ALA A CA 1
ATOM 559 C C . ALA A 1 73 ? 4.109 -2.561 5.301 1.00 93.38 73 ALA A C 1
ATOM 561 O O . ALA A 1 73 ? 4.555 -2.760 4.179 1.00 93.38 73 ALA A O 1
ATOM 562 N N . CYS A 1 74 ? 2.850 -2.163 5.525 1.00 94.94 74 CYS A N 1
ATOM 563 C CA . CYS A 1 74 ? 1.875 -1.940 4.455 1.00 94.94 74 CYS A CA 1
ATOM 564 C C . CYS A 1 74 ? 2.414 -0.960 3.405 1.00 94.94 74 CYS A C 1
ATOM 566 O O . CYS A 1 74 ? 2.365 -1.229 2.212 1.00 94.94 74 CYS A O 1
ATOM 568 N N . LEU A 1 75 ? 2.973 0.177 3.829 1.00 95.31 75 LEU A N 1
ATOM 569 C CA . LEU A 1 75 ? 3.518 1.145 2.881 1.00 95.31 75 LEU A CA 1
ATOM 570 C C . LEU A 1 75 ? 4.727 0.597 2.112 1.00 95.31 75 LEU A C 1
ATOM 572 O O . LEU A 1 75 ? 4.845 0.821 0.911 1.00 95.31 75 LEU A O 1
ATOM 576 N N . ALA A 1 76 ? 5.636 -0.098 2.799 1.00 92.75 76 ALA A N 1
ATOM 577 C CA . ALA A 1 76 ? 6.832 -0.658 2.183 1.00 92.75 76 ALA A CA 1
ATOM 578 C C . ALA A 1 76 ? 6.486 -1.728 1.136 1.00 92.75 76 ALA A C 1
ATOM 580 O O . ALA A 1 76 ? 7.010 -1.661 0.027 1.00 92.75 76 ALA A O 1
ATOM 581 N N . ASP A 1 77 ? 5.571 -2.647 1.446 1.00 93.88 77 ASP A N 1
ATOM 582 C CA . ASP A 1 77 ? 5.160 -3.696 0.507 1.00 93.88 77 ASP A CA 1
ATOM 583 C C . ASP A 1 77 ? 4.342 -3.112 -0.648 1.00 93.88 77 ASP A C 1
ATOM 585 O O . ASP A 1 77 ? 4.562 -3.492 -1.795 1.00 93.88 77 ASP A O 1
ATOM 589 N N . ALA A 1 78 ? 3.512 -2.089 -0.407 1.00 94.69 78 ALA A N 1
ATOM 590 C CA . ALA A 1 78 ? 2.866 -1.350 -1.492 1.00 94.69 78 ALA A CA 1
ATOM 591 C C . ALA A 1 78 ? 3.900 -0.728 -2.451 1.00 94.69 78 ALA A C 1
ATOM 593 O O . ALA A 1 78 ? 3.730 -0.793 -3.668 1.00 94.69 78 ALA A O 1
ATOM 594 N N . MET A 1 79 ? 5.017 -0.181 -1.947 1.00 93.50 79 MET A N 1
ATOM 595 C CA . MET A 1 79 ? 6.105 0.297 -2.816 1.00 93.50 79 MET A CA 1
ATOM 596 C C . MET A 1 79 ? 6.750 -0.833 -3.627 1.00 93.50 79 MET A C 1
ATOM 598 O O . MET A 1 79 ? 7.149 -0.589 -4.766 1.00 93.50 79 MET A O 1
ATOM 602 N N . LEU A 1 80 ? 6.833 -2.055 -3.091 1.00 92.69 80 LEU A N 1
ATOM 603 C CA . LEU A 1 80 ? 7.327 -3.216 -3.838 1.00 92.69 80 LEU A CA 1
ATOM 604 C C . LEU A 1 80 ? 6.356 -3.646 -4.940 1.00 92.69 80 LEU A C 1
ATOM 606 O O . LEU A 1 80 ? 6.802 -3.892 -6.058 1.00 92.69 80 LEU A O 1
ATOM 610 N N . VAL A 1 81 ? 5.045 -3.638 -4.682 1.00 93.88 81 VAL A N 1
ATOM 611 C CA . VAL A 1 81 ? 4.025 -3.861 -5.723 1.00 93.88 81 VAL A CA 1
ATOM 612 C C . VAL A 1 81 ? 4.201 -2.848 -6.858 1.00 93.88 81 VAL A C 1
ATOM 614 O O . VAL A 1 81 ? 4.305 -3.220 -8.027 1.00 93.88 81 VAL A O 1
ATOM 617 N N . ARG A 1 82 ? 4.331 -1.556 -6.522 1.00 92.62 82 ARG A N 1
ATOM 618 C CA . ARG A 1 82 ? 4.591 -0.500 -7.516 1.00 92.62 82 ARG A CA 1
ATOM 619 C C . ARG A 1 82 ? 5.901 -0.731 -8.272 1.00 92.62 82 ARG A C 1
ATOM 621 O O . ARG A 1 82 ? 5.955 -0.489 -9.475 1.00 92.62 82 ARG A O 1
ATOM 628 N N . ALA A 1 83 ? 6.952 -1.177 -7.584 1.00 91.88 83 ALA A N 1
ATOM 629 C CA . ALA A 1 83 ? 8.233 -1.494 -8.206 1.00 91.88 83 ALA A CA 1
ATOM 630 C C . ALA A 1 83 ? 8.098 -2.626 -9.226 1.00 91.88 83 ALA A C 1
ATOM 632 O O . ALA A 1 83 ? 8.651 -2.515 -10.315 1.00 91.88 83 ALA A O 1
ATOM 633 N N . ALA A 1 84 ? 7.353 -3.682 -8.900 1.00 92.06 84 ALA A N 1
ATOM 634 C CA . ALA A 1 84 ? 7.150 -4.812 -9.796 1.00 92.06 84 ALA A CA 1
ATOM 635 C C . ALA A 1 84 ? 6.372 -4.416 -11.054 1.00 92.06 84 ALA A C 1
ATOM 637 O O . ALA A 1 84 ? 6.844 -4.706 -12.147 1.00 92.06 84 ALA A O 1
ATOM 638 N N . PHE A 1 85 ? 5.291 -3.635 -10.931 1.00 91.19 85 PHE A N 1
ATOM 639 C CA . PHE A 1 85 ? 4.597 -3.083 -12.104 1.00 91.19 85 PHE A CA 1
ATOM 640 C C . PHE A 1 85 ? 5.501 -2.214 -12.987 1.00 91.19 85 PHE A C 1
ATOM 642 O O . PHE A 1 85 ? 5.388 -2.240 -14.207 1.00 91.19 85 PHE A O 1
ATOM 649 N N . LEU A 1 86 ? 6.421 -1.439 -12.401 1.00 89.69 86 LEU A N 1
ATOM 650 C CA . LEU A 1 86 ? 7.399 -0.687 -13.192 1.00 89.69 86 LEU A CA 1
ATOM 651 C C . LEU A 1 86 ? 8.423 -1.614 -13.866 1.00 89.69 86 LEU A C 1
ATOM 653 O O . LEU A 1 86 ? 8.828 -1.361 -14.994 1.00 89.69 86 LEU A O 1
ATOM 657 N N . LEU A 1 87 ? 8.856 -2.679 -13.193 1.00 89.12 87 LEU A N 1
ATOM 658 C CA . LEU A 1 87 ? 9.867 -3.607 -13.710 1.00 89.12 87 LEU A CA 1
ATOM 659 C C . LEU A 1 87 ? 9.350 -4.559 -14.794 1.00 89.12 87 LEU A C 1
ATOM 661 O O . LEU A 1 87 ? 10.172 -5.184 -15.466 1.00 89.12 87 LEU A O 1
ATOM 665 N N . GLU A 1 88 ? 8.033 -4.635 -14.988 1.00 88.44 88 GLU A N 1
ATOM 666 C CA . GLU A 1 88 ? 7.418 -5.303 -16.139 1.00 88.44 88 GLU A CA 1
ATOM 667 C C . GLU A 1 88 ? 7.758 -4.609 -17.465 1.00 88.44 88 GLU A C 1
ATOM 669 O O . GLU A 1 88 ? 7.801 -5.278 -18.495 1.00 88.44 88 GLU A O 1
ATOM 674 N N . ASP A 1 89 ? 8.074 -3.305 -17.461 1.00 88.50 89 ASP A N 1
ATOM 675 C CA . ASP A 1 89 ? 8.697 -2.663 -18.621 1.00 88.50 89 ASP A CA 1
ATOM 676 C C . ASP A 1 89 ? 10.183 -3.055 -18.674 1.00 88.50 89 ASP A C 1
ATOM 678 O O . ASP A 1 89 ? 10.987 -2.581 -17.855 1.00 88.50 89 ASP A O 1
ATOM 682 N N . PRO A 1 90 ? 10.606 -3.878 -19.656 1.00 85.06 90 PRO A N 1
ATOM 683 C CA . PRO A 1 90 ? 11.967 -4.369 -19.694 1.00 85.06 90 PRO A CA 1
ATOM 684 C C . PRO A 1 90 ? 13.004 -3.251 -19.880 1.00 85.06 90 PRO A C 1
ATOM 686 O O . PRO A 1 90 ? 14.173 -3.454 -19.540 1.00 85.06 90 PRO A O 1
ATOM 689 N N . ARG A 1 91 ? 12.589 -2.074 -20.369 1.00 89.75 91 ARG A N 1
ATOM 690 C CA . ARG A 1 91 ? 13.446 -0.905 -20.608 1.00 89.75 91 ARG A CA 1
ATOM 691 C C . ARG A 1 91 ? 13.821 -0.173 -19.321 1.00 89.75 91 ARG A C 1
ATOM 693 O O . ARG A 1 91 ? 14.799 0.573 -19.315 1.00 89.75 91 ARG A O 1
ATOM 700 N N . LEU A 1 92 ? 13.067 -0.358 -18.235 1.00 89.00 92 LEU A N 1
ATOM 701 C CA . LEU A 1 92 ? 13.354 0.301 -16.965 1.00 89.00 92 LEU A CA 1
ATOM 702 C C . LEU A 1 92 ? 14.416 -0.472 -16.186 1.00 89.00 92 LEU A C 1
ATOM 704 O O . LEU A 1 92 ? 14.281 -1.664 -15.916 1.00 89.00 92 LEU A O 1
ATOM 708 N N . SER A 1 93 ? 15.485 0.223 -15.800 1.00 88.06 93 SER A N 1
ATOM 709 C CA . SER A 1 93 ? 16.498 -0.321 -14.897 1.00 88.06 93 SER A CA 1
ATOM 710 C C . SER A 1 93 ? 16.031 -0.242 -13.441 1.00 88.06 93 SER A C 1
ATOM 712 O O . SER A 1 93 ? 15.193 0.584 -13.079 1.00 88.06 93 SER A O 1
ATOM 714 N N . LEU A 1 94 ? 16.620 -1.060 -12.569 1.00 85.25 94 LEU A N 1
ATOM 715 C CA . LEU A 1 94 ? 16.342 -1.019 -11.128 1.00 85.25 94 LEU A CA 1
ATOM 716 C C . LEU A 1 94 ? 16.622 0.357 -10.510 1.00 85.25 94 LEU A C 1
ATOM 718 O O . LEU A 1 94 ? 15.850 0.835 -9.682 1.00 85.25 94 LEU A O 1
ATOM 722 N N . SER A 1 95 ? 17.698 1.017 -10.943 1.00 89.38 95 SER A N 1
ATOM 723 C CA . SER A 1 95 ? 18.047 2.364 -10.486 1.00 89.38 95 SER A CA 1
ATOM 724 C C . SER A 1 95 ? 17.003 3.397 -10.903 1.00 89.38 95 SER A C 1
ATOM 726 O O . SER A 1 95 ? 16.636 4.263 -10.108 1.00 89.38 95 SER A O 1
ATOM 728 N N . GLU A 1 96 ? 16.490 3.282 -12.128 1.00 91.19 96 GLU A N 1
ATOM 729 C CA . GLU A 1 96 ? 15.423 4.143 -12.631 1.00 91.19 96 GLU A CA 1
ATOM 730 C C . GLU A 1 96 ? 14.110 3.913 -11.868 1.00 91.19 96 GLU A C 1
ATOM 732 O O . GLU A 1 96 ? 13.437 4.873 -11.494 1.00 91.19 96 GLU A O 1
ATOM 737 N N . VAL A 1 97 ? 13.776 2.660 -11.546 1.00 90.44 97 VAL A N 1
ATOM 738 C CA . VAL A 1 97 ? 12.611 2.328 -10.711 1.00 90.44 97 VAL A CA 1
ATOM 739 C C . VAL A 1 97 ? 12.752 2.890 -9.296 1.00 90.44 97 VAL A C 1
ATOM 741 O O . VAL A 1 97 ? 11.841 3.568 -8.820 1.00 90.44 97 VAL A O 1
ATOM 744 N N . ALA A 1 98 ? 13.902 2.706 -8.642 1.00 90.69 98 ALA A N 1
ATOM 745 C CA . ALA A 1 98 ? 14.165 3.271 -7.318 1.00 90.69 98 ALA A CA 1
ATOM 746 C C . ALA A 1 98 ? 14.007 4.804 -7.312 1.00 90.69 98 ALA A C 1
ATOM 748 O O . ALA A 1 98 ? 13.364 5.365 -6.420 1.00 90.69 98 ALA A O 1
ATOM 749 N N . ARG A 1 99 ? 14.523 5.476 -8.350 1.00 91.69 99 ARG A N 1
ATOM 750 C CA . ARG A 1 99 ? 14.382 6.925 -8.546 1.00 91.69 99 ARG A CA 1
ATOM 751 C C . ARG A 1 99 ? 12.920 7.339 -8.731 1.00 91.69 99 ARG A C 1
ATOM 753 O O . ARG A 1 99 ? 12.479 8.300 -8.097 1.00 91.69 99 ARG A O 1
ATOM 760 N N . ARG A 1 100 ? 12.152 6.617 -9.557 1.00 91.06 100 ARG A N 1
ATOM 761 C CA . ARG A 1 100 ? 10.712 6.866 -9.763 1.00 91.06 100 ARG A CA 1
ATOM 762 C C . ARG A 1 100 ? 9.918 6.708 -8.472 1.00 91.06 100 ARG A C 1
ATOM 764 O O . ARG A 1 100 ? 9.064 7.541 -8.198 1.00 91.06 100 ARG A O 1
ATOM 771 N N . LEU A 1 101 ? 10.267 5.727 -7.641 1.00 90.56 101 LEU A N 1
ATOM 772 C CA . LEU A 1 101 ? 9.684 5.501 -6.312 1.00 90.56 101 LEU A CA 1
ATOM 773 C C . LEU A 1 101 ? 10.226 6.437 -5.218 1.00 90.56 101 LEU A C 1
ATOM 775 O O . LEU A 1 101 ? 9.852 6.316 -4.052 1.00 90.56 101 LEU A O 1
ATOM 779 N N . ARG A 1 102 ? 11.065 7.414 -5.589 1.00 90.56 102 ARG A N 1
ATOM 780 C CA . ARG A 1 102 ? 11.616 8.452 -4.703 1.00 90.56 102 ARG A CA 1
ATOM 781 C C . ARG A 1 102 ? 12.516 7.905 -3.591 1.00 90.56 102 ARG A C 1
ATOM 783 O O . ARG A 1 102 ? 12.728 8.600 -2.597 1.00 90.56 102 ARG A O 1
ATOM 790 N N . TYR A 1 103 ? 13.082 6.709 -3.762 1.00 88.62 103 TYR A N 1
ATOM 791 C CA . TYR A 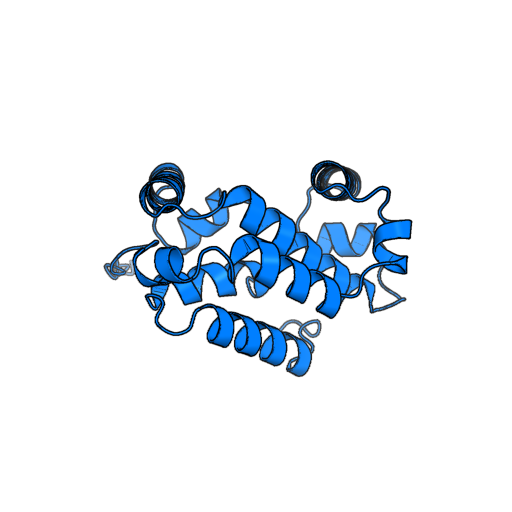1 103 ? 14.183 6.262 -2.912 1.00 88.62 103 TYR A CA 1
ATOM 792 C C . TYR A 1 103 ? 15.392 7.175 -3.121 1.00 88.62 103 TYR A C 1
ATOM 794 O O . TYR A 1 103 ? 15.658 7.635 -4.230 1.00 88.62 103 TYR A O 1
ATOM 802 N N . SER A 1 104 ? 16.141 7.427 -2.047 1.00 85.50 104 SER A N 1
ATOM 803 C CA . SER A 1 104 ? 17.343 8.268 -2.094 1.00 85.50 104 SER A CA 1
ATOM 804 C C . SER A 1 104 ? 18.474 7.649 -2.916 1.00 85.50 104 SER A C 1
ATOM 806 O O . SER A 1 104 ? 19.334 8.370 -3.410 1.00 85.50 104 SER A O 1
ATOM 808 N N . SER A 1 105 ? 18.483 6.321 -3.060 1.00 86.31 105 SER A N 1
ATOM 809 C CA . SER A 1 105 ? 19.443 5.586 -3.879 1.00 86.31 105 SER A CA 1
ATOM 810 C C . SER A 1 105 ? 18.903 4.203 -4.273 1.00 86.31 105 SER A C 1
ATOM 812 O O . SER A 1 105 ? 18.019 3.668 -3.592 1.00 86.31 105 SER A O 1
ATOM 814 N N . PRO A 1 106 ? 19.466 3.562 -5.316 1.00 86.75 106 PRO A N 1
ATOM 815 C CA . PRO A 1 106 ? 19.176 2.161 -5.637 1.00 86.75 106 PRO A CA 1
ATOM 816 C C . PRO A 1 106 ? 19.476 1.213 -4.466 1.00 86.75 106 PRO A C 1
ATOM 818 O O . PRO A 1 106 ? 18.768 0.234 -4.246 1.00 86.75 106 PRO A O 1
ATOM 821 N N . GLN A 1 107 ? 20.483 1.534 -3.650 1.00 87.69 107 GLN A N 1
ATOM 822 C CA . GLN A 1 107 ? 20.865 0.725 -2.495 1.00 87.69 107 GLN A CA 1
ATOM 823 C C . GLN A 1 107 ? 19.833 0.793 -1.360 1.00 87.69 107 GLN A C 1
ATOM 825 O O . GLN A 1 107 ? 19.581 -0.213 -0.699 1.00 87.69 107 GLN A O 1
ATOM 830 N N . ALA A 1 108 ? 19.174 1.942 -1.164 1.00 85.94 108 ALA A N 1
ATOM 831 C CA . ALA A 1 108 ? 18.050 2.056 -0.234 1.00 85.94 108 ALA A CA 1
ATOM 832 C C . ALA A 1 108 ? 16.854 1.191 -0.676 1.00 85.94 108 ALA A C 1
ATOM 834 O O . ALA A 1 108 ? 16.190 0.563 0.155 1.00 85.94 108 ALA A O 1
ATOM 835 N N . PHE A 1 109 ? 16.618 1.102 -1.986 1.00 85.94 109 PHE A N 1
ATOM 836 C CA . PHE A 1 109 ? 15.622 0.194 -2.547 1.00 85.94 109 PHE A CA 1
ATOM 837 C C . PHE A 1 109 ? 16.015 -1.280 -2.342 1.00 85.94 109 PHE A C 1
ATOM 839 O O . PHE A 1 109 ? 15.216 -2.052 -1.818 1.00 85.94 109 PHE A O 1
ATOM 846 N N . HIS A 1 110 ? 17.267 -1.663 -2.624 1.00 86.50 110 HIS A N 1
ATOM 847 C CA . HIS A 1 110 ? 17.766 -3.024 -2.363 1.00 86.50 110 HIS A CA 1
ATOM 848 C C . HIS A 1 110 ? 17.649 -3.417 -0.886 1.00 86.50 110 HIS A C 1
ATOM 850 O O . HIS A 1 110 ? 17.228 -4.527 -0.570 1.00 86.50 110 HIS A O 1
ATOM 856 N N . ARG A 1 111 ? 17.959 -2.501 0.039 1.00 86.44 111 ARG A N 1
ATOM 857 C CA . ARG A 1 111 ? 17.763 -2.735 1.474 1.00 86.44 111 ARG A CA 1
ATOM 858 C C . ARG A 1 111 ? 16.297 -3.010 1.808 1.00 86.44 111 ARG A C 1
ATOM 860 O O . ARG A 1 111 ? 16.026 -3.866 2.642 1.00 86.44 111 ARG A O 1
ATOM 867 N N . THR A 1 112 ? 15.367 -2.307 1.163 1.00 86.56 112 THR A N 1
ATOM 868 C CA . THR A 1 112 ? 13.928 -2.545 1.349 1.00 86.56 112 THR A CA 1
ATOM 869 C C . THR A 1 112 ? 13.542 -3.941 0.868 1.00 86.56 112 THR A C 1
ATOM 871 O O . THR A 1 112 ? 12.896 -4.664 1.615 1.00 86.56 112 THR A O 1
ATOM 874 N N . LEU A 1 113 ? 14.006 -4.357 -0.314 1.00 85.88 113 LEU A N 1
ATOM 875 C CA . LEU A 1 113 ? 13.795 -5.716 -0.826 1.00 85.88 113 LEU A CA 1
ATOM 876 C C . LEU A 1 113 ? 14.291 -6.787 0.156 1.00 85.88 113 LEU A C 1
ATOM 878 O O . LEU A 1 113 ? 13.541 -7.702 0.484 1.00 85.88 113 LEU A O 1
ATOM 882 N N . HIS A 1 114 ? 15.512 -6.635 0.675 1.00 84.88 114 HIS A N 1
ATOM 883 C CA . HIS A 1 114 ? 16.079 -7.572 1.648 1.00 84.88 114 HIS A CA 1
ATOM 884 C C . HIS A 1 114 ? 15.296 -7.621 2.964 1.00 84.88 114 HIS A C 1
ATOM 886 O O . HIS A 1 114 ? 15.036 -8.709 3.469 1.00 84.88 114 HIS A O 1
ATOM 892 N N . ILE A 1 115 ? 14.894 -6.466 3.513 1.00 84.56 115 ILE A N 1
ATOM 893 C CA . ILE A 1 115 ? 14.067 -6.405 4.733 1.00 84.56 115 ILE A CA 1
ATOM 894 C C 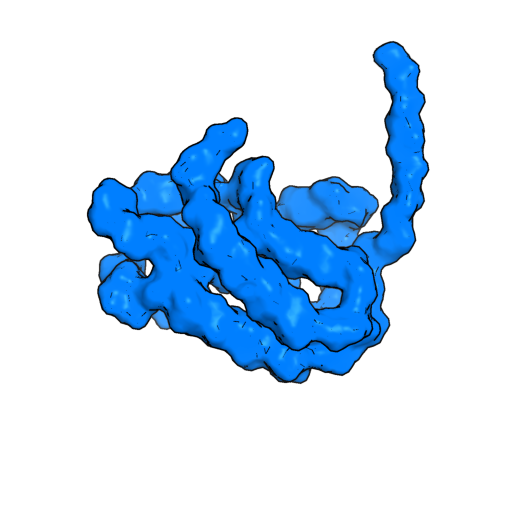. ILE A 1 115 ? 12.737 -7.138 4.527 1.00 84.56 115 ILE A C 1
ATOM 896 O O . ILE A 1 115 ? 12.243 -7.767 5.458 1.00 84.56 115 ILE A O 1
ATOM 900 N N . GLN A 1 116 ? 12.190 -7.095 3.311 1.00 81.12 116 GLN A N 1
ATOM 901 C CA . GLN A 1 116 ? 10.954 -7.789 2.951 1.00 81.12 116 GLN A CA 1
ATOM 902 C C . GLN A 1 116 ? 11.163 -9.241 2.497 1.00 81.12 116 GLN A C 1
ATOM 904 O O . GLN A 1 116 ? 10.235 -9.877 2.010 1.00 81.12 116 GLN A O 1
ATOM 909 N N . GLY A 1 117 ? 12.364 -9.798 2.688 1.00 81.00 117 GLY A N 1
ATOM 910 C CA . GLY A 1 117 ? 12.644 -11.212 2.430 1.00 81.00 117 GLY A CA 1
ATOM 911 C C . GLY A 1 117 ? 12.924 -11.549 0.965 1.00 81.00 117 GLY A C 1
ATOM 912 O O . GLY A 1 117 ? 12.961 -12.725 0.606 1.00 81.00 117 GLY A O 1
ATOM 913 N N . HIS A 1 118 ? 13.154 -10.552 0.108 1.00 82.19 118 HIS A N 1
ATOM 914 C CA . HIS A 1 118 ? 13.562 -10.788 -1.274 1.00 82.19 118 HIS A CA 1
ATOM 915 C C . HIS A 1 118 ? 15.095 -10.898 -1.382 1.00 82.19 118 HIS A C 1
ATOM 917 O O . HIS A 1 118 ? 15.816 -10.046 -0.856 1.00 82.19 118 HIS A O 1
ATOM 923 N N . PRO A 1 119 ? 15.620 -11.918 -2.084 1.00 72.38 119 PRO A N 1
ATOM 924 C CA . PRO A 1 119 ? 17.050 -12.234 -2.076 1.00 72.38 119 PRO A CA 1
ATOM 925 C C . PRO A 1 119 ? 17.891 -11.281 -2.934 1.00 72.38 119 PRO A C 1
ATOM 927 O O . PRO A 1 119 ? 19.051 -11.038 -2.618 1.00 72.38 119 PRO A O 1
ATOM 930 N N . SER A 1 120 ? 17.336 -10.732 -4.018 1.00 80.25 120 SER A N 1
ATOM 931 C CA . SER A 1 120 ? 17.971 -9.676 -4.809 1.00 80.25 120 SER A CA 1
ATOM 932 C C . SER A 1 120 ? 16.948 -8.959 -5.685 1.00 80.25 120 SER A C 1
ATOM 934 O O . SER A 1 120 ? 15.857 -9.465 -5.937 1.00 80.25 120 SER A O 1
ATOM 936 N N . ALA A 1 121 ? 17.318 -7.792 -6.202 1.00 75.38 121 ALA A N 1
ATOM 937 C CA . ALA A 1 121 ? 16.490 -7.034 -7.130 1.00 75.38 121 ALA A CA 1
ATOM 938 C C . ALA A 1 121 ? 16.356 -7.696 -8.519 1.00 75.38 121 ALA A C 1
ATOM 940 O O . ALA A 1 121 ? 15.336 -7.539 -9.190 1.00 75.38 121 ALA A O 1
ATOM 941 N N . GLN A 1 122 ? 17.361 -8.471 -8.943 1.00 80.75 122 GLN A N 1
ATOM 942 C CA . GLN A 1 122 ? 17.303 -9.236 -10.190 1.00 80.75 122 GLN A CA 1
ATOM 943 C C . GLN A 1 122 ? 16.383 -10.453 -10.055 1.00 80.75 122 GLN A C 1
ATOM 945 O O . GLN A 1 122 ? 15.570 -10.701 -10.942 1.00 80.75 122 GLN A O 1
ATOM 950 N N . GLU A 1 123 ? 16.472 -11.170 -8.934 1.00 83.38 123 GLU A N 1
ATOM 951 C CA . GLU A 1 123 ? 15.553 -12.266 -8.621 1.00 83.38 123 GLU A CA 1
ATOM 952 C C . GLU A 1 123 ? 14.131 -11.735 -8.437 1.00 83.38 123 GLU A C 1
ATOM 954 O O . GLU A 1 123 ? 13.184 -12.315 -8.958 1.00 83.38 123 GLU A O 1
ATOM 959 N N . PHE A 1 124 ? 13.984 -10.577 -7.784 1.00 85.94 124 PHE A N 1
ATOM 960 C CA . PHE A 1 124 ? 12.701 -9.900 -7.642 1.00 85.94 124 PHE A CA 1
ATOM 961 C C . PHE A 1 124 ? 12.037 -9.659 -9.003 1.00 85.94 124 PHE A C 1
ATOM 963 O O . PHE A 1 124 ? 10.900 -10.065 -9.209 1.00 85.94 124 PHE A O 1
ATOM 970 N N . ARG A 1 125 ? 12.782 -9.090 -9.961 1.00 85.69 125 ARG A N 1
ATOM 971 C CA . ARG A 1 125 ? 12.304 -8.855 -11.331 1.00 85.69 125 ARG A CA 1
ATOM 972 C C . ARG A 1 125 ? 11.957 -10.139 -12.089 1.00 85.69 125 ARG A C 1
ATOM 974 O O . ARG A 1 125 ? 11.073 -10.117 -12.933 1.00 85.69 125 ARG A O 1
ATOM 981 N N . ARG A 1 126 ? 12.685 -11.233 -11.853 1.00 86.06 126 ARG A N 1
ATOM 982 C CA . ARG A 1 126 ? 12.439 -12.515 -12.534 1.00 86.06 126 ARG A CA 1
ATOM 983 C C . ARG A 1 126 ? 11.229 -13.253 -11.972 1.00 86.06 126 ARG A C 1
ATOM 985 O O . ARG A 1 126 ? 10.535 -13.924 -12.724 1.00 86.06 126 ARG A O 1
ATOM 992 N N . ARG A 1 127 ? 11.028 -13.173 -10.657 1.00 85.25 127 ARG A N 1
ATOM 993 C CA . ARG A 1 127 ? 10.092 -14.027 -9.923 1.00 85.25 127 ARG A CA 1
ATOM 994 C C . ARG A 1 127 ? 8.731 -13.383 -9.687 1.00 85.25 127 ARG A C 1
ATOM 996 O O . ARG A 1 127 ? 7.754 -14.110 -9.542 1.00 85.25 127 ARG A O 1
ATOM 1003 N N . TYR A 1 128 ? 8.665 -12.057 -9.626 1.00 87.12 128 TYR A N 1
ATOM 1004 C CA . TYR A 1 128 ? 7.451 -11.349 -9.240 1.00 87.12 128 TYR A CA 1
ATOM 1005 C C . TYR A 1 128 ? 6.958 -10.422 -10.345 1.00 87.12 128 TYR A C 1
ATOM 1007 O O . TYR A 1 128 ? 7.685 -9.548 -10.815 1.00 87.12 128 TYR A O 1
ATOM 1015 N N . THR A 1 129 ? 5.686 -10.586 -10.698 1.00 90.56 129 THR A N 1
ATOM 1016 C CA . THR A 1 129 ? 4.910 -9.582 -11.429 1.00 90.56 129 THR A CA 1
ATOM 1017 C C . THR A 1 129 ? 4.226 -8.645 -10.436 1.00 90.56 129 THR A C 1
ATOM 1019 O O . THR A 1 129 ? 4.087 -8.963 -9.247 1.00 90.56 129 THR A O 1
ATOM 1022 N N . GLY A 1 130 ? 3.781 -7.484 -10.911 1.00 90.50 130 GLY A N 1
ATOM 1023 C C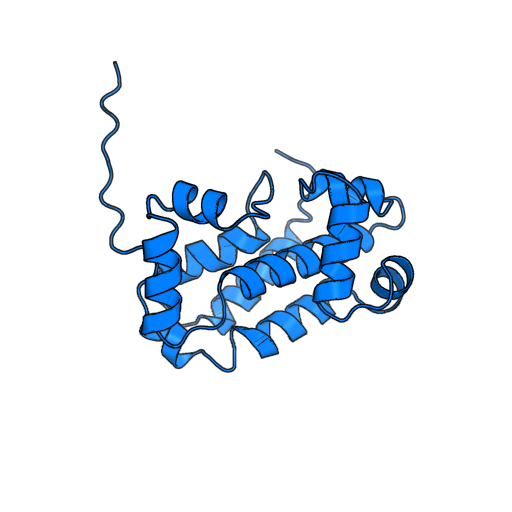A . GLY A 1 130 ? 2.984 -6.565 -10.107 1.00 90.50 130 GLY A CA 1
ATOM 1024 C C . GLY A 1 130 ? 1.684 -7.208 -9.628 1.00 90.50 130 GLY A C 1
ATOM 1025 O O . GLY A 1 130 ? 1.320 -7.038 -8.467 1.00 90.50 130 GLY A O 1
ATOM 1026 N N . ALA A 1 131 ? 1.039 -8.014 -10.478 1.00 91.50 131 ALA A N 1
ATOM 1027 C CA . ALA A 1 131 ? -0.179 -8.746 -10.127 1.00 91.50 131 ALA A CA 1
ATOM 1028 C C . ALA A 1 131 ? 0.044 -9.751 -8.983 1.00 91.50 131 ALA A C 1
ATOM 1030 O O . ALA A 1 131 ? -0.677 -9.710 -7.992 1.00 91.50 131 ALA A O 1
ATOM 1031 N N . VAL A 1 132 ? 1.093 -10.580 -9.061 1.00 92.50 132 VAL A N 1
ATOM 1032 C CA . VAL A 1 132 ? 1.403 -11.573 -8.014 1.00 92.50 132 VAL A CA 1
ATOM 1033 C C . VAL A 1 132 ? 1.719 -10.897 -6.677 1.00 92.50 132 VAL A C 1
ATOM 1035 O O . VAL A 1 132 ? 1.265 -11.340 -5.626 1.00 92.50 132 VAL A O 1
ATOM 1038 N N . LEU A 1 133 ? 2.482 -9.799 -6.681 1.00 93.56 133 LEU A N 1
ATOM 1039 C CA . LEU A 1 133 ? 2.763 -9.088 -5.429 1.00 93.56 133 LEU A CA 1
ATOM 1040 C C . LEU A 1 133 ? 1.558 -8.337 -4.881 1.00 93.56 133 LEU A C 1
ATOM 1042 O O . LEU A 1 133 ? 1.473 -8.161 -3.667 1.00 93.56 133 LEU A O 1
ATOM 1046 N N . LEU A 1 134 ? 0.643 -7.892 -5.739 1.00 94.88 134 LEU A N 1
ATOM 1047 C CA . LEU A 1 134 ? -0.617 -7.330 -5.284 1.00 94.88 134 LEU A CA 1
ATOM 1048 C C . LEU A 1 134 ? -1.456 -8.396 -4.581 1.00 94.88 134 LEU A C 1
ATOM 1050 O O . LEU A 1 134 ? -1.913 -8.143 -3.476 1.00 94.88 134 LEU A O 1
ATOM 1054 N N . GLU A 1 135 ? -1.578 -9.598 -5.140 1.00 94.94 135 GLU A N 1
ATOM 1055 C CA . GLU A 1 135 ? -2.257 -10.718 -4.474 1.00 94.94 135 GLU A CA 1
ATOM 1056 C C . GLU A 1 135 ? -1.628 -11.020 -3.106 1.00 94.94 135 GLU A C 1
ATOM 1058 O O . GLU A 1 135 ? -2.326 -11.027 -2.093 1.00 94.94 135 GLU A O 1
ATOM 1063 N N . HIS A 1 136 ? -0.296 -11.122 -3.037 1.00 94.56 136 HIS A N 1
ATOM 1064 C CA . HIS A 1 136 ? 0.411 -11.284 -1.762 1.00 94.56 136 HIS A CA 1
ATOM 1065 C C . HIS A 1 136 ? 0.141 -10.134 -0.783 1.00 94.56 136 HIS A C 1
ATOM 1067 O O . HIS A 1 136 ? 0.028 -10.359 0.422 1.00 94.56 136 HIS A O 1
ATOM 1073 N N . TYR A 1 137 ? 0.044 -8.895 -1.272 1.00 96.19 137 TYR A N 1
ATOM 1074 C CA . TYR A 1 137 ? -0.292 -7.740 -0.447 1.00 96.19 137 TYR A CA 1
ATOM 1075 C C . TYR A 1 137 ? -1.700 -7.862 0.141 1.00 96.19 137 TYR A C 1
ATOM 1077 O O . TYR A 1 137 ? -1.883 -7.650 1.343 1.00 96.19 137 TYR A O 1
ATOM 1085 N N . LEU A 1 138 ? -2.685 -8.220 -0.690 1.00 96.62 138 LEU A N 1
ATOM 1086 C CA . LEU A 1 138 ? -4.067 -8.421 -0.265 1.00 96.62 138 LEU A CA 1
ATOM 1087 C C . LEU A 1 138 ? -4.141 -9.521 0.799 1.00 96.62 138 LEU A C 1
ATOM 1089 O O . LEU A 1 138 ? -4.688 -9.285 1.877 1.00 96.62 138 LEU A O 1
ATOM 1093 N N . ASP A 1 139 ? -3.516 -10.670 0.546 1.00 97.12 139 ASP A N 1
ATOM 1094 C CA . ASP A 1 139 ? -3.507 -11.824 1.451 1.00 97.12 139 ASP A CA 1
ATOM 1095 C C . ASP A 1 139 ? -2.757 -11.568 2.755 1.00 97.12 139 ASP A C 1
ATOM 1097 O O . ASP A 1 139 ? -3.089 -12.150 3.786 1.00 97.12 139 ASP A O 1
ATOM 1101 N N . ARG A 1 140 ? -1.762 -10.680 2.742 1.00 96.62 140 ARG A N 1
ATOM 1102 C CA . ARG A 1 140 ? -0.971 -10.359 3.932 1.00 96.62 140 ARG A CA 1
ATOM 1103 C C . ARG A 1 140 ? -1.586 -9.257 4.784 1.00 96.62 140 ARG A C 1
ATOM 1105 O O . ARG A 1 140 ? -1.498 -9.328 6.008 1.00 96.62 140 ARG A O 1
ATOM 1112 N N . TYR A 1 141 ? -2.148 -8.221 4.164 1.00 97.19 141 TYR A N 1
ATOM 1113 C CA . TYR A 1 141 ? -2.494 -6.980 4.863 1.00 97.19 141 TYR A CA 1
ATOM 1114 C C . TYR A 1 141 ? -3.975 -6.647 4.870 1.00 97.19 141 TYR A C 1
ATOM 1116 O O . TYR A 1 141 ? -4.416 -5.974 5.801 1.00 97.19 141 TYR A O 1
ATOM 1124 N N . LEU A 1 142 ? -4.748 -7.083 3.875 1.00 95.50 142 LEU A N 1
ATOM 1125 C CA . LEU A 1 142 ? -6.156 -6.701 3.770 1.00 95.50 142 LEU A CA 1
ATOM 1126 C C . LEU A 1 142 ? -7.069 -7.853 4.186 1.00 95.50 142 LEU A C 1
ATOM 1128 O O . LEU A 1 142 ? -7.831 -7.719 5.142 1.00 95.50 142 LEU A O 1
ATOM 1132 N N . HIS A 1 143 ? -6.941 -9.011 3.541 1.00 95.69 143 HIS A N 1
ATOM 1133 C CA . HIS A 1 143 ? -7.811 -10.166 3.754 1.00 95.69 143 HIS A CA 1
ATOM 1134 C C . HIS A 1 143 ? -7.840 -10.693 5.200 1.00 95.69 143 HIS A C 1
ATOM 1136 O O . HIS A 1 143 ? -8.942 -10.961 5.681 1.00 95.69 143 HIS A O 1
ATOM 1142 N N . PRO A 1 144 ? -6.714 -10.796 5.935 1.00 97.19 144 PRO A N 1
ATOM 1143 C CA . PRO A 1 144 ? -6.738 -11.269 7.323 1.00 97.19 144 PRO A CA 1
ATOM 1144 C C . PRO A 1 144 ? -7.298 -10.238 8.309 1.00 97.19 144 PRO A C 1
ATOM 1146 O O . PRO A 1 144 ? -7.641 -10.583 9.434 1.00 97.19 144 PRO A O 1
ATOM 1149 N N . TYR A 1 145 ? -7.371 -8.970 7.900 1.00 96.50 145 TYR A N 1
ATOM 1150 C CA . TYR A 1 145 ? -7.698 -7.838 8.763 1.00 96.50 145 TYR A CA 1
ATOM 1151 C C . TYR A 1 145 ? -9.004 -7.148 8.347 1.00 96.50 145 TYR A C 1
ATOM 1153 O O . TYR A 1 145 ? -9.242 -6.017 8.760 1.00 96.50 145 TYR A O 1
ATOM 1161 N N . ARG A 1 146 ? -9.854 -7.784 7.524 1.00 94.06 146 ARG A N 1
ATOM 1162 C CA . ARG A 1 146 ? -11.060 -7.149 6.950 1.00 94.06 146 ARG A CA 1
ATOM 1163 C C . ARG A 1 146 ? -11.939 -6.486 8.008 1.00 94.06 146 ARG A C 1
ATOM 1165 O O . ARG A 1 146 ? -12.312 -5.330 7.843 1.00 94.06 146 ARG A O 1
ATOM 1172 N N . ASP A 1 147 ? -12.219 -7.175 9.110 1.00 94.75 147 ASP A N 1
ATOM 1173 C CA . ASP A 1 147 ? -13.077 -6.628 10.169 1.00 94.75 147 ASP A CA 1
ATOM 1174 C C . ASP A 1 147 ? -12.416 -5.453 10.904 1.00 94.75 147 ASP A C 1
ATOM 1176 O O . ASP A 1 147 ? -13.073 -4.461 11.231 1.00 94.75 147 ASP A O 1
ATOM 1180 N N . ALA A 1 148 ? -11.096 -5.509 11.095 1.00 95.75 148 ALA A N 1
ATOM 1181 C CA . ALA A 1 148 ? -10.317 -4.399 11.636 1.00 95.75 148 ALA A CA 1
ATOM 1182 C C . ALA A 1 148 ? -10.337 -3.182 10.690 1.00 95.75 148 ALA A C 1
ATOM 1184 O O . ALA A 1 148 ? -10.540 -2.053 11.138 1.00 95.75 148 ALA A O 1
ATOM 1185 N N . TRP A 1 149 ? -10.206 -3.394 9.376 1.00 95.00 149 TRP A N 1
ATOM 1186 C CA . TRP A 1 149 ? -10.320 -2.331 8.371 1.00 95.00 149 TRP A CA 1
ATOM 1187 C C . TRP A 1 149 ? -11.727 -1.721 8.323 1.00 95.00 149 TRP A C 1
ATOM 1189 O O . TRP A 1 149 ? -11.850 -0.505 8.195 1.00 95.00 149 TRP A O 1
ATOM 1199 N N . ARG A 1 150 ? -12.778 -2.532 8.501 1.00 94.19 150 ARG A N 1
ATOM 1200 C CA . ARG A 1 150 ? -14.187 -2.094 8.551 1.00 94.19 150 ARG A CA 1
ATOM 1201 C C . ARG A 1 150 ? -14.538 -1.248 9.768 1.00 94.19 150 ARG A C 1
ATOM 1203 O O . ARG A 1 150 ? -15.392 -0.373 9.692 1.00 94.19 150 ARG A O 1
ATOM 1210 N N . SER A 1 151 ? -13.877 -1.503 10.889 1.00 91.94 151 SER A N 1
ATOM 1211 C CA . SER A 1 151 ? -14.180 -0.864 12.174 1.00 91.94 151 SER A CA 1
ATOM 1212 C C . SER A 1 151 ? -13.257 0.307 12.521 1.00 91.94 151 SER A C 1
ATOM 1214 O O . SER A 1 151 ? -13.527 1.037 13.476 1.00 91.94 151 SER A O 1
ATOM 1216 N N . THR A 1 152 ? -12.184 0.529 11.754 1.00 88.69 152 THR A N 1
ATOM 1217 C CA . THR A 1 152 ? -11.172 1.543 12.075 1.00 88.69 152 THR A CA 1
ATOM 1218 C C . THR A 1 152 ? -11.266 2.763 11.164 1.00 88.69 152 THR A C 1
ATOM 1220 O O . THR A 1 152 ? -10.936 2.693 9.983 1.00 88.69 152 THR A O 1
ATOM 1223 N N . ALA A 1 153 ? -11.607 3.919 11.741 1.00 86.12 153 ALA A N 1
ATOM 1224 C CA . ALA A 1 153 ? -11.465 5.223 11.089 1.00 86.12 153 ALA A CA 1
ATOM 1225 C C . ALA A 1 153 ? -10.029 5.754 11.269 1.00 86.12 153 ALA A C 1
ATOM 1227 O O . ALA A 1 153 ? -9.614 6.138 12.372 1.00 86.12 153 ALA A O 1
ATOM 1228 N N . LEU A 1 154 ? -9.233 5.740 10.197 1.00 84.38 154 LEU A N 1
ATOM 1229 C CA . LEU A 1 154 ? -7.787 5.986 10.265 1.00 84.38 154 LEU A CA 1
ATOM 1230 C C . LEU A 1 154 ? -7.390 7.456 10.221 1.00 84.38 154 LEU A C 1
ATOM 1232 O O . LEU A 1 154 ? -6.384 7.852 10.823 1.00 84.38 154 LEU A O 1
ATOM 1236 N N . VAL A 1 155 ? -8.161 8.287 9.540 1.00 78.69 155 VAL A N 1
ATOM 1237 C CA . VAL A 1 155 ? -7.857 9.704 9.348 1.00 78.69 155 VAL A CA 1
ATOM 1238 C C . VAL A 1 155 ? -8.797 10.559 10.195 1.00 78.69 155 VAL A C 1
ATOM 1240 O O . VAL A 1 155 ? -8.350 11.560 10.766 1.00 78.69 155 VAL A O 1
ATOM 1243 N N . GLY A 1 156 ? -10.011 10.067 10.448 1.00 66.00 156 GLY A N 1
ATOM 1244 C CA . GLY A 1 156 ? -11.077 10.816 11.109 1.00 66.00 156 GLY A CA 1
ATOM 1245 C C . GLY A 1 156 ? -11.781 11.743 10.112 1.00 66.00 156 GLY A C 1
ATOM 1246 O O . GLY A 1 156 ? -11.348 11.843 8.962 1.00 66.00 156 GLY A O 1
ATOM 1247 N N . PRO A 1 157 ? -12.863 12.433 10.514 1.00 55.03 157 PRO A N 1
ATOM 1248 C CA . PRO A 1 157 ? -13.528 13.382 9.632 1.00 55.03 157 PRO A CA 1
ATOM 1249 C C . PRO A 1 157 ? -12.515 14.442 9.190 1.00 55.03 157 PRO A C 1
ATOM 1251 O O . PRO A 1 157 ? -11.887 15.091 10.031 1.00 55.03 157 PRO A O 1
ATOM 1254 N N . ARG A 1 158 ? -12.337 14.601 7.871 1.00 54.94 158 ARG A N 1
ATOM 1255 C CA . ARG A 1 158 ? -11.585 15.720 7.296 1.00 54.94 158 ARG A CA 1
ATOM 1256 C C . ARG A 1 158 ? -12.289 17.001 7.745 1.00 54.94 158 ARG A C 1
ATOM 1258 O O . ARG A 1 158 ? -13.266 17.418 7.131 1.00 54.94 158 ARG A O 1
ATOM 1265 N N . LEU A 1 159 ? -11.826 17.617 8.831 1.00 45.12 159 LEU A N 1
ATOM 1266 C CA . LEU A 1 159 ? -12.149 19.010 9.095 1.00 45.12 159 LEU A CA 1
ATOM 1267 C C . LEU A 1 159 ? -11.500 19.771 7.946 1.00 45.12 159 LEU A C 1
ATOM 1269 O O . LEU A 1 159 ? -10.273 19.848 7.872 1.00 45.12 159 LEU A O 1
ATOM 1273 N N . PHE A 1 160 ? -12.313 20.231 6.995 1.00 41.53 160 PHE A N 1
ATOM 1274 C CA . PHE A 1 160 ? -11.863 21.159 5.973 1.00 41.53 160 PHE A CA 1
ATOM 1275 C C . PHE A 1 160 ? -11.260 22.354 6.709 1.00 41.53 160 PHE A C 1
ATOM 1277 O O . PHE A 1 160 ? -11.977 23.193 7.247 1.00 41.53 160 PHE A O 1
ATOM 1284 N N . VAL A 1 161 ? -9.931 22.411 6.784 1.00 41.31 161 VAL A N 1
ATOM 1285 C CA . VAL A 1 161 ? -9.248 23.660 7.086 1.00 41.31 161 VAL A CA 1
ATOM 1286 C C . VAL A 1 161 ? -9.458 24.492 5.837 1.00 41.31 161 VAL A C 1
ATOM 1288 O O . VAL A 1 161 ? -8.774 24.304 4.831 1.00 41.31 161 VAL A O 1
ATOM 1291 N N . THR A 1 162 ? -10.479 25.341 5.869 1.00 36.09 162 THR A N 1
ATOM 1292 C CA . THR A 1 162 ? -10.669 26.404 4.894 1.00 36.09 162 THR A CA 1
ATOM 1293 C C . THR A 1 162 ? -9.393 27.232 4.934 1.00 36.09 162 THR A C 1
ATOM 1295 O O . THR A 1 162 ? -9.167 27.999 5.869 1.00 36.09 162 THR A O 1
ATOM 1298 N N . ALA A 1 163 ? -8.498 27.008 3.975 1.00 35.50 163 ALA A N 1
ATOM 1299 C CA . ALA A 1 163 ? -7.373 27.891 3.767 1.00 35.50 163 ALA A CA 1
ATOM 1300 C C . ALA A 1 163 ? -7.968 29.245 3.372 1.00 35.50 163 ALA A C 1
ATOM 1302 O O . ALA A 1 163 ? -8.474 29.413 2.264 1.00 35.50 163 ALA A O 1
ATOM 1303 N N . VAL A 1 164 ? -7.975 30.181 4.319 1.00 39.00 164 VAL A N 1
ATOM 1304 C CA . VAL A 1 164 ? -8.158 31.599 4.031 1.00 39.00 164 VAL A CA 1
ATOM 1305 C C . VAL A 1 164 ? -6.987 31.982 3.135 1.00 39.00 164 VAL A C 1
ATOM 1307 O O . VAL A 1 164 ? -5.840 31.998 3.579 1.00 39.00 164 VAL A O 1
ATOM 1310 N N . ALA A 1 165 ? -7.278 32.183 1.852 1.00 35.25 165 ALA A N 1
ATOM 1311 C CA . ALA A 1 165 ? -6.344 32.778 0.918 1.00 35.25 165 ALA A CA 1
ATOM 1312 C C . ALA A 1 165 ? -6.094 34.226 1.361 1.00 35.25 165 ALA A C 1
ATOM 1314 O O . ALA A 1 165 ? -7.046 34.993 1.524 1.00 35.25 165 ALA A O 1
ATOM 1315 N N . ALA A 1 166 ? -4.825 34.548 1.600 1.00 36.81 166 ALA A N 1
ATOM 1316 C CA . ALA A 1 166 ? -4.313 35.912 1.632 1.00 36.81 166 ALA A CA 1
ATOM 1317 C C . ALA A 1 166 ? -3.805 36.279 0.235 1.00 36.81 166 ALA A C 1
ATOM 1319 O O . ALA A 1 166 ? -3.291 35.359 -0.448 1.00 36.81 166 ALA A O 1
#

Sequence (166 aa):
MNPTRNSATWATIVTQLSNALDGAPPDTLDLVDYFFTSDPPAHRMRVVAHHFGTGYGALLSRFHRGGLPSPRACLADAMLVRAAFLLEDPRLSLSEVARRLRYSSPQAFHRTLHIQGHPSAQEFRRRYTGAVLLEHYLDRYLHPYRDAWRSTALVGPRLFVTAVAA

Solvent-accessible surface area (backbone atoms only — not comparable to full-atom values): 9447 Å² total; per-residue (Å²): 138,73,92,82,64,57,62,69,61,54,51,49,50,52,50,54,51,49,64,54,44,65,77,32,37,70,58,38,52,54,53,58,51,38,46,71,67,37,83,76,44,54,80,42,66,59,56,49,22,55,75,61,76,37,54,51,69,55,41,56,48,40,33,56,75,35,69,41,64,61,66,65,56,55,42,53,52,36,48,48,24,55,45,25,52,51,49,70,41,82,86,51,48,70,54,55,47,21,49,66,46,61,39,95,36,48,64,58,42,48,50,50,40,45,77,72,70,39,92,41,71,68,54,43,59,72,75,41,49,25,69,60,42,43,52,53,45,40,62,69,59,34,62,80,33,39,69,32,46,42,73,31,70,55,60,58,83,82,74,78,74,75,76,78,83,128

Secondary structure (DSSP, 8-state):
--TT--HHHHHHHHHHHHHHTTT--HHHHHHHHHHHH-SS---SHHHHHHHTT--HHHHHHHHHHTTPPPHHHHHHHHHHHHHHHHHTSTT--HHHHHHHTT-SSHHHHHHHHHHTT-S-HHHHHHH--HHHHHHHHIIIIIGGGHHHHHH--SS-S---------

Radius of gyration: 16.18 Å; Cα contacts (8 Å, |Δi|>4): 184; chains: 1; bounding box: 38×50×39 Å

pLDDT: mean 85.33, std 15.2, range [29.0, 97.19]

Foldseek 3Di:
DDPPPPVVVLVVLLVVLCVLQPLFDPQLSVLLSCLQPPVQHDLDLCVSCVVLVHDSVLLQVLCVVLVFPRVNVLSLLSLLLNLQQVLVPVPDDLQNSCVSNVNPGSVSVQVSCVVVPHPGPVSSNVPDHSVRSSVVSSVPGRNVSNVSRNPGDRSPPPPPPPPPDD

Nearest PDB structures (foldseek):
  6swi-assembly1_A  TM=7.674E-01  e=1.814E-01  Geobacillus stea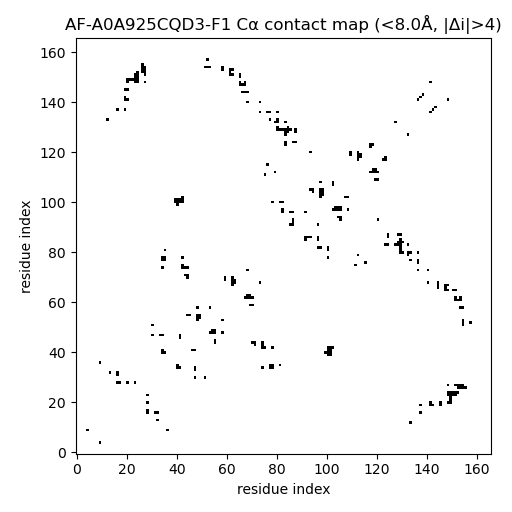rothermophilus
  3lsg-assembly1_A  TM=7.128E-01  e=2.001E-01  Fusobacterium nucleatum subsp. nucleatum
  4fe7-assembly1_A-2  TM=7.170E-01  e=3.979E-01  Escherichia coli
  3w6v-assembly1_A  TM=6.369E-01  e=3.113E-01  Streptomyces griseus
  3oio-assembly1_A  TM=6.237E-01  e=4.390E-01  Chromobacterium violaceum